Protein AF-X1URD9-F1 (afdb_monomer_lite)

Foldseek 3Di:
DDDDPPDPQPFDDDDDDDDPVRVVVVLVVVQCCLAPVADADPDVVVLVVQVVVPWDSVDVGGTRHHPVNVVVVVVPDDQWDFDADPVGHTQDIPNVRPDDAAAEEQADQWDQDPVPRDIDGDDLVSSLVVLVVLVPDPRHRDYDYPQDHPVDDSVCSVVSNVVSNVD

Secondary structure (DSSP, 8-state):
--PPTT-----PPP---S-HHHHHHHHHHHHHHHHHT-B----HHHHHHHHHTT-EEEETTEEE--HHHHHHHHHHS-S-EEEE-TTS-EEEEESSSS-PPPEE-S--SEEE-TTT--EEE--HHHHHHHHHHHHH-TT--EE---S--TTS-TTTHHHHHHHHHH-

Structure (mmCIF, N/CA/C/O backbone):
data_AF-X1URD9-F1
#
_entry.id   AF-X1URD9-F1
#
loop_
_atom_site.group_PDB
_atom_site.id
_atom_site.type_symbol
_atom_site.label_atom_id
_atom_site.label_alt_id
_atom_site.label_comp_id
_atom_site.label_asym_id
_atom_site.label_entity_id
_atom_site.label_seq_id
_atom_site.pdbx_PDB_ins_code
_atom_site.Cartn_x
_atom_site.Cartn_y
_atom_site.Cartn_z
_atom_site.occupancy
_atom_site.B_iso_or_equiv
_atom_site.auth_seq_id
_atom_site.auth_comp_id
_atom_site.auth_asym_id
_atom_site.auth_atom_id
_atom_site.pdbx_PDB_model_num
ATOM 1 N N . MET A 1 1 ? 10.658 -8.714 30.737 1.00 35.47 1 MET A N 1
ATOM 2 C CA . MET A 1 1 ? 11.528 -8.228 29.648 1.00 35.47 1 MET A CA 1
ATOM 3 C C . MET A 1 1 ? 12.762 -9.112 29.647 1.00 35.47 1 MET A C 1
ATOM 5 O O . MET A 1 1 ? 13.609 -8.950 30.511 1.00 35.47 1 MET A O 1
ATOM 9 N N . PHE A 1 2 ? 12.794 -10.133 28.793 1.00 35.00 2 PHE A N 1
ATOM 10 C CA . PHE A 1 2 ? 13.943 -11.033 28.697 1.00 35.00 2 PHE A CA 1
ATOM 11 C C . PHE A 1 2 ? 14.866 -10.481 27.607 1.00 35.00 2 PHE A C 1
ATOM 13 O O . PHE A 1 2 ? 14.545 -10.570 26.426 1.00 35.00 2 PHE A O 1
ATOM 20 N N . MET A 1 3 ? 15.959 -9.826 28.006 1.00 35.88 3 MET A N 1
ATOM 21 C CA . MET A 1 3 ? 17.069 -9.522 27.101 1.00 35.88 3 MET A CA 1
ATOM 22 C C . MET A 1 3 ? 17.868 -10.810 26.918 1.00 35.88 3 MET A C 1
ATOM 24 O O . MET A 1 3 ? 18.433 -11.326 27.880 1.00 35.88 3 MET A O 1
ATOM 28 N N . ASN A 1 4 ? 17.913 -11.329 25.694 1.00 46.78 4 ASN A N 1
ATOM 29 C CA . ASN A 1 4 ? 18.885 -12.354 25.343 1.00 46.78 4 ASN A CA 1
ATOM 30 C C . ASN A 1 4 ? 20.270 -11.698 25.312 1.00 46.78 4 ASN A C 1
ATOM 32 O O . ASN A 1 4 ? 20.479 -10.705 24.612 1.00 46.78 4 ASN A O 1
ATOM 36 N N . ALA A 1 5 ? 21.214 -12.233 26.084 1.00 42.59 5 ALA A N 1
ATOM 37 C CA . ALA A 1 5 ? 22.612 -11.838 25.981 1.00 42.59 5 ALA A CA 1
ATOM 38 C C . ALA A 1 5 ? 23.114 -12.160 24.559 1.00 42.59 5 ALA A C 1
ATOM 40 O O . ALA A 1 5 ? 22.897 -13.271 24.081 1.00 42.59 5 ALA A O 1
ATOM 41 N N . ASN A 1 6 ? 23.772 -11.189 23.910 1.00 45.53 6 ASN A N 1
ATOM 42 C CA . ASN A 1 6 ? 24.390 -11.234 22.567 1.00 45.53 6 ASN A CA 1
ATOM 43 C C . ASN A 1 6 ? 23.594 -10.708 21.354 1.00 45.53 6 ASN A C 1
ATOM 45 O O . ASN A 1 6 ? 24.015 -10.945 20.224 1.00 45.53 6 ASN A O 1
ATOM 49 N N . SER A 1 7 ? 22.527 -9.918 21.519 1.00 43.41 7 SER A N 1
ATOM 50 C CA . SER A 1 7 ? 21.993 -9.128 20.393 1.00 43.41 7 SER A CA 1
ATOM 51 C C . SER A 1 7 ? 22.588 -7.715 20.372 1.00 43.41 7 SER A C 1
ATOM 53 O O . SER A 1 7 ? 22.267 -6.898 21.236 1.00 43.41 7 SER A O 1
ATOM 55 N N . ILE A 1 8 ? 23.418 -7.399 19.376 1.00 44.22 8 ILE A N 1
ATOM 56 C CA . ILE A 1 8 ? 23.757 -6.006 19.052 1.00 44.22 8 ILE A CA 1
ATOM 57 C C . ILE A 1 8 ? 22.580 -5.442 18.253 1.00 44.22 8 ILE A C 1
ATOM 59 O O . ILE A 1 8 ? 22.383 -5.787 17.091 1.00 44.22 8 ILE A O 1
ATOM 63 N N . GLN A 1 9 ? 21.762 -4.608 18.892 1.00 54.25 9 GLN A N 1
ATOM 64 C CA . GLN A 1 9 ? 20.680 -3.889 18.224 1.00 54.25 9 GLN A CA 1
ATOM 65 C C . GLN A 1 9 ? 21.250 -2.592 17.641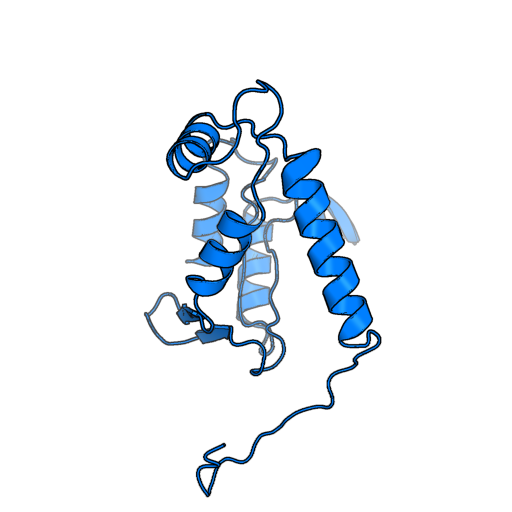 1.00 54.25 9 GLN A C 1
ATOM 67 O O . GLN A 1 9 ? 21.447 -1.610 18.358 1.00 54.25 9 GLN A O 1
ATOM 72 N N . TYR A 1 10 ? 21.516 -2.576 16.336 1.00 48.81 10 TYR A N 1
ATOM 73 C CA . TYR A 1 10 ? 21.756 -1.329 15.611 1.00 48.81 10 TYR A CA 1
ATOM 74 C C . TYR A 1 10 ? 20.423 -0.585 15.479 1.00 48.81 10 TYR A C 1
ATOM 76 O O . TYR A 1 10 ? 19.723 -0.705 14.480 1.00 48.81 10 TYR A O 1
ATOM 84 N N . SER A 1 11 ? 20.031 0.148 16.521 1.00 63.81 11 SER A N 1
ATOM 85 C CA . SER A 1 11 ? 18.909 1.082 16.439 1.00 63.81 11 SER A CA 1
ATOM 86 C C . SER A 1 11 ? 19.457 2.454 16.066 1.00 63.81 11 SER A C 1
ATOM 88 O O . SER A 1 11 ? 19.968 3.196 16.903 1.00 63.81 11 SER A O 1
ATOM 90 N N . SER A 1 12 ? 19.390 2.799 14.781 1.00 66.25 12 SER A N 1
ATOM 91 C CA . SER A 1 12 ? 19.494 4.205 14.394 1.00 66.25 12 SER A CA 1
ATOM 92 C C . SER A 1 12 ? 18.414 4.989 15.156 1.00 66.25 12 SER A C 1
ATOM 94 O O . SER A 1 12 ? 17.292 4.487 15.286 1.00 66.25 12 SER A O 1
ATOM 96 N N . PRO A 1 13 ? 18.719 6.185 15.690 1.00 74.00 13 PRO A N 1
ATOM 97 C CA . PRO A 1 13 ? 17.731 6.974 16.411 1.00 74.00 13 PRO A CA 1
ATOM 98 C C . PRO A 1 13 ? 16.519 7.224 15.510 1.00 74.00 13 PRO A C 1
ATOM 100 O O . PRO A 1 13 ? 16.642 7.755 14.408 1.00 74.00 13 PRO A O 1
ATOM 103 N N . GLN A 1 14 ? 15.346 6.810 15.980 1.00 72.69 14 GLN A N 1
ATOM 104 C CA . GLN A 1 14 ? 14.083 7.055 15.295 1.00 72.69 14 GLN A CA 1
ATOM 105 C C . GLN A 1 14 ? 13.705 8.521 15.497 1.00 72.69 14 GLN A C 1
ATOM 107 O O . GLN A 1 14 ? 13.577 8.990 16.632 1.00 72.69 14 GLN A O 1
ATOM 112 N N . PHE A 1 15 ? 13.529 9.257 14.401 1.00 82.94 15 PHE A N 1
ATOM 113 C CA . PHE A 1 15 ? 13.065 10.634 14.476 1.00 82.94 15 PHE A CA 1
ATOM 114 C C . PHE A 1 15 ? 11.577 10.649 14.830 1.00 82.94 15 PHE A C 1
ATOM 116 O O . PHE A 1 15 ? 10.719 10.348 14.002 1.00 82.94 15 PHE A O 1
ATOM 123 N N . ARG A 1 16 ? 11.276 10.973 16.089 1.00 85.50 16 ARG A N 1
ATOM 124 C CA . ARG A 1 16 ? 9.923 10.928 16.639 1.00 85.50 16 ARG A CA 1
ATOM 125 C C . ARG A 1 16 ? 9.483 12.313 17.101 1.00 85.50 16 ARG A C 1
ATOM 127 O O . ARG A 1 16 ? 10.043 12.860 18.043 1.00 85.50 16 ARG A O 1
ATOM 134 N N . ILE A 1 17 ? 8.453 12.850 16.447 1.00 94.12 17 ILE A N 1
ATOM 135 C CA . ILE A 1 17 ? 7.884 14.171 16.765 1.00 94.12 17 ILE A CA 1
ATOM 136 C C . ILE A 1 17 ? 6.700 14.052 17.737 1.00 94.12 17 ILE A C 1
ATOM 138 O O . ILE A 1 17 ? 6.533 14.891 18.617 1.00 94.12 17 ILE A O 1
ATOM 142 N N . LEU A 1 18 ? 5.870 13.016 17.580 1.00 94.88 18 LEU A N 1
ATOM 143 C CA . LEU A 1 18 ? 4.625 12.860 18.335 1.00 94.88 18 LEU A CA 1
ATOM 144 C C . LEU A 1 18 ? 4.831 12.047 19.617 1.00 94.88 18 LEU A C 1
ATOM 146 O O . LEU A 1 18 ? 5.422 10.961 19.600 1.00 94.88 18 LEU A O 1
ATOM 150 N N . SER A 1 19 ? 4.280 12.549 20.720 1.00 95.12 19 SER A N 1
ATOM 151 C CA . SER A 1 19 ? 4.169 11.814 21.986 1.00 95.12 19 SER A CA 1
ATOM 152 C C . SER A 1 19 ? 3.193 10.636 21.881 1.00 95.12 19 SER A C 1
ATOM 154 O O . SER A 1 19 ? 2.361 10.594 20.976 1.00 95.12 19 SER A O 1
ATOM 156 N N . ASP A 1 20 ? 3.262 9.683 22.816 1.00 94.44 20 ASP A N 1
ATOM 157 C CA . ASP A 1 20 ? 2.327 8.544 22.848 1.00 94.44 20 ASP A CA 1
ATOM 158 C C . ASP A 1 20 ? 0.868 9.002 22.936 1.00 94.44 20 ASP A C 1
ATOM 160 O O . ASP A 1 20 ? 0.025 8.512 22.190 1.00 94.44 20 ASP A O 1
ATOM 164 N N . LYS A 1 21 ? 0.595 10.029 23.751 1.00 97.00 21 LYS A N 1
ATOM 165 C CA . 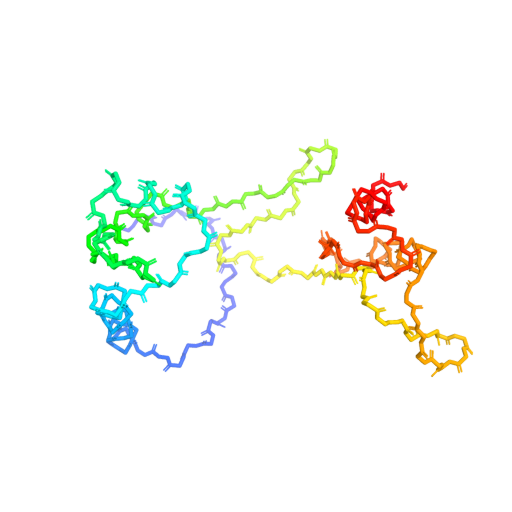LYS A 1 21 ? -0.740 10.619 23.886 1.00 97.00 21 LYS A CA 1
ATOM 166 C C . LYS A 1 21 ? -1.261 11.200 22.567 1.00 97.00 21 LYS A C 1
ATOM 168 O O . LYS A 1 21 ? -2.413 10.986 22.220 1.00 97.00 21 LYS A O 1
ATOM 173 N N . GLN A 1 22 ? -0.419 11.906 21.810 1.00 97.94 22 GLN A N 1
ATOM 174 C CA . GLN A 1 22 ? -0.822 12.459 20.509 1.00 97.94 22 GLN A CA 1
ATOM 175 C C . GLN A 1 22 ? -1.093 11.359 19.475 1.00 97.94 22 GLN A C 1
ATOM 177 O O . GLN A 1 22 ? -1.998 11.496 18.657 1.00 97.94 22 GLN A O 1
ATOM 182 N N . MET A 1 23 ? -0.328 10.262 19.502 1.00 96.81 23 MET A N 1
ATOM 183 C CA . MET A 1 23 ? -0.600 9.113 18.632 1.00 96.81 23 MET A CA 1
ATOM 184 C C . MET A 1 23 ? -1.910 8.416 19.016 1.00 96.81 23 MET A C 1
ATOM 186 O O . MET A 1 23 ? -2.673 8.039 18.132 1.00 96.81 23 MET A O 1
ATOM 190 N N . GLU A 1 24 ? -2.197 8.286 20.312 1.00 97.69 24 GLU A N 1
ATOM 191 C CA . GLU A 1 24 ? -3.459 7.737 20.817 1.00 97.69 24 GLU A CA 1
ATOM 192 C C . GLU A 1 24 ? -4.661 8.613 20.421 1.00 97.69 24 GLU A C 1
ATOM 194 O O . GLU A 1 24 ? -5.667 8.102 19.929 1.00 97.69 24 GLU A O 1
ATOM 199 N N . GLU A 1 25 ? -4.537 9.939 20.530 1.00 98.38 25 GLU A N 1
ATOM 200 C CA . GLU A 1 25 ? -5.555 10.888 20.060 1.00 98.38 25 GLU A CA 1
ATOM 201 C C . GLU A 1 25 ? -5.824 10.745 18.550 1.00 98.38 25 GLU A C 1
ATOM 203 O O . GLU A 1 25 ? -6.984 10.703 18.132 1.00 98.38 25 GLU A O 1
ATOM 208 N N . LEU A 1 26 ? -4.776 10.606 17.725 1.00 98.19 26 LEU A N 1
ATOM 209 C CA . LEU A 1 26 ? -4.909 10.366 16.280 1.00 98.19 26 LEU A CA 1
ATOM 210 C C . LEU A 1 26 ? -5.560 9.014 15.967 1.00 98.19 26 LEU A C 1
ATOM 212 O O . LEU A 1 26 ? -6.386 8.920 15.054 1.00 98.19 26 LEU A O 1
ATOM 216 N N . HIS A 1 27 ? -5.209 7.973 16.720 1.00 98.19 27 HIS A N 1
ATOM 217 C CA . HIS A 1 27 ? -5.809 6.650 16.579 1.00 98.19 27 HIS A CA 1
ATOM 218 C C . HIS A 1 27 ? -7.307 6.693 16.890 1.00 98.19 27 HIS A C 1
ATOM 220 O O . HIS A 1 27 ? -8.118 6.303 16.051 1.00 98.19 27 HIS A O 1
ATOM 226 N N . PHE A 1 28 ? -7.707 7.275 18.024 1.00 98.25 28 PHE A N 1
ATOM 227 C CA . PHE A 1 28 ? -9.124 7.420 18.371 1.00 98.25 28 PHE A CA 1
ATOM 228 C C . PHE A 1 28 ? -9.895 8.296 17.383 1.00 98.25 28 PHE A C 1
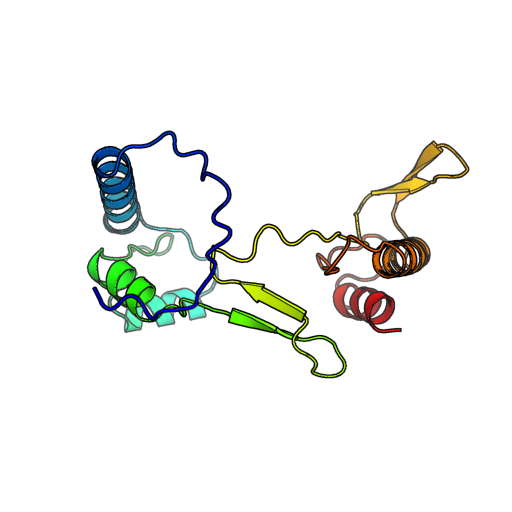ATOM 230 O O . PHE A 1 28 ? -11.032 7.965 17.043 1.00 98.25 28 PHE A O 1
ATOM 237 N N . ALA A 1 29 ? -9.293 9.372 16.871 1.00 98.50 29 ALA A N 1
ATOM 238 C CA . ALA A 1 29 ? -9.905 10.172 15.813 1.00 98.50 29 ALA A CA 1
ATOM 239 C C . ALA A 1 29 ? -10.121 9.345 14.531 1.00 98.50 29 ALA A C 1
ATOM 241 O O . ALA A 1 29 ? -11.187 9.421 13.919 1.00 98.50 29 ALA A O 1
ATOM 242 N N . THR A 1 30 ? -9.150 8.505 14.157 1.00 98.44 30 THR A N 1
ATOM 243 C CA . THR A 1 30 ? -9.258 7.593 13.005 1.00 98.44 30 THR A CA 1
ATOM 244 C C . THR A 1 30 ? -10.392 6.588 13.200 1.00 98.44 30 THR A C 1
ATOM 246 O O . THR A 1 30 ? -11.233 6.435 12.313 1.00 98.44 30 THR A O 1
ATOM 249 N N . LEU A 1 31 ? -10.475 5.960 14.376 1.00 98.50 31 LEU A N 1
ATOM 250 C CA . LEU A 1 31 ? -11.560 5.038 14.718 1.00 98.50 31 LEU A CA 1
ATOM 251 C C . LEU A 1 31 ? -12.933 5.723 14.655 1.00 98.50 31 LEU A C 1
ATOM 253 O O . LEU A 1 31 ? -13.864 5.187 14.057 1.00 98.50 31 LEU A O 1
ATOM 257 N N . GLN A 1 32 ? -13.054 6.947 15.177 1.00 98.38 32 GLN A N 1
ATOM 258 C CA . GLN A 1 32 ? -14.297 7.719 15.088 1.00 98.38 32 GLN A CA 1
ATOM 259 C C . GLN A 1 32 ? -14.702 8.028 13.642 1.00 98.38 32 GLN A C 1
ATOM 261 O O . GLN A 1 32 ? -15.890 7.958 13.325 1.00 98.38 32 GLN A O 1
ATOM 266 N N . ILE A 1 33 ? -13.750 8.359 12.762 1.00 98.44 33 ILE A N 1
ATOM 267 C CA . ILE A 1 33 ? -14.026 8.594 11.336 1.00 98.44 33 ILE A CA 1
ATOM 268 C C . ILE A 1 33 ? -14.539 7.310 10.680 1.00 98.44 33 ILE A C 1
ATOM 270 O O . ILE A 1 33 ? -15.572 7.342 10.010 1.00 98.44 33 ILE A O 1
ATOM 274 N N . LEU A 1 34 ? -13.855 6.183 10.889 1.00 98.38 34 LEU A N 1
ATOM 275 C CA . LEU A 1 34 ? -14.250 4.898 10.311 1.00 98.38 34 LEU A CA 1
ATOM 276 C C . LEU A 1 34 ? -15.636 4.451 10.795 1.00 98.38 34 LEU A C 1
ATOM 278 O O . LEU A 1 34 ? -16.442 3.983 9.991 1.00 98.38 34 LEU A O 1
ATOM 282 N N . GLU A 1 35 ? -15.941 4.658 12.074 1.00 98.00 35 GLU A N 1
ATOM 283 C CA . GLU A 1 35 ? -17.193 4.218 12.688 1.00 98.00 35 GLU A CA 1
ATOM 284 C C . GLU A 1 35 ? -18.377 5.149 12.381 1.00 98.00 35 GLU A C 1
ATOM 286 O O . GLU A 1 35 ? -19.494 4.681 12.171 1.00 98.00 35 GLU A O 1
ATOM 291 N N . ARG A 1 36 ? -18.171 6.472 12.333 1.00 97.12 36 ARG A N 1
ATOM 292 C CA . ARG A 1 36 ? -19.272 7.442 12.158 1.00 97.12 36 ARG A CA 1
ATOM 293 C C . ARG A 1 36 ? -19.455 7.903 10.720 1.00 97.12 36 ARG A C 1
ATOM 295 O O . ARG A 1 36 ? -20.594 8.053 10.277 1.00 97.12 36 ARG A O 1
ATOM 302 N N . THR A 1 37 ? -18.355 8.133 10.008 1.00 97.25 37 THR A N 1
ATOM 303 C CA . THR A 1 37 ? -18.359 8.647 8.631 1.00 97.25 37 THR A CA 1
ATOM 304 C C . THR A 1 37 ? -18.280 7.509 7.615 1.00 97.25 37 THR A C 1
ATOM 306 O O . THR A 1 37 ? -19.023 7.514 6.633 1.00 97.25 37 THR A O 1
ATOM 309 N N . GLY A 1 38 ? -17.423 6.516 7.869 1.00 97.38 38 GLY A N 1
ATOM 310 C CA . GLY A 1 38 ? -17.218 5.364 6.995 1.00 97.38 38 GLY A CA 1
ATOM 311 C C . GLY A 1 38 ? -16.417 5.666 5.724 1.00 97.38 38 GLY A C 1
ATOM 312 O O . GLY A 1 38 ? -15.986 6.793 5.471 1.00 97.38 38 GLY A O 1
ATOM 313 N N . VAL A 1 39 ? -16.224 4.632 4.904 1.00 97.62 39 VAL A N 1
ATOM 314 C CA . VAL A 1 39 ? -15.408 4.656 3.678 1.00 97.62 39 VAL A CA 1
ATOM 315 C C . VAL A 1 39 ? -16.248 4.216 2.481 1.00 97.62 39 VAL A C 1
ATOM 317 O O . VAL A 1 39 ? -17.129 3.370 2.606 1.00 97.62 39 VAL A O 1
ATOM 320 N N . ALA A 1 40 ? -16.014 4.822 1.316 1.00 97.00 40 ALA A N 1
ATOM 321 C CA . ALA A 1 40 ? -16.689 4.442 0.079 1.00 97.00 40 ALA A CA 1
ATOM 322 C C . ALA A 1 40 ? -16.046 3.187 -0.517 1.00 97.00 40 ALA A C 1
ATOM 324 O O . ALA A 1 40 ? -14.835 3.168 -0.726 1.00 97.00 40 ALA A O 1
ATOM 325 N N . PHE A 1 41 ? -16.856 2.188 -0.854 1.00 95.06 41 PHE A N 1
ATOM 326 C CA . PHE A 1 41 ? -16.406 0.989 -1.556 1.00 95.06 41 PHE A CA 1
ATOM 327 C C . PHE A 1 41 ? -17.154 0.872 -2.882 1.00 95.06 41 PHE A C 1
ATOM 329 O O . PHE A 1 41 ? -18.373 0.995 -2.922 1.00 95.06 41 PHE A O 1
ATOM 336 N N . GLN A 1 42 ? -16.417 0.642 -3.970 1.00 93.62 42 GLN A N 1
ATOM 337 C CA . GLN A 1 42 ? -16.969 0.407 -5.313 1.00 93.62 42 GLN A CA 1
ATOM 338 C C . GLN A 1 42 ? -16.907 -1.080 -5.706 1.00 93.62 42 GLN A C 1
ATOM 340 O O . GLN A 1 42 ? -16.929 -1.423 -6.883 1.00 93.62 42 GLN A O 1
ATOM 345 N N . CYS A 1 43 ? -16.796 -1.968 -4.717 1.00 94.81 43 CYS A N 1
ATOM 346 C CA . CYS A 1 43 ? -16.689 -3.410 -4.904 1.00 94.81 43 CYS A CA 1
ATOM 347 C C . CYS A 1 43 ? -17.669 -4.110 -3.960 1.00 94.81 43 CYS A C 1
ATOM 349 O O . CYS A 1 43 ? -17.510 -4.018 -2.742 1.00 94.81 43 CYS A O 1
ATOM 351 N N . GLN A 1 44 ? -18.669 -4.798 -4.521 1.00 95.38 44 GLN A N 1
ATOM 352 C CA . GLN A 1 44 ? -19.704 -5.475 -3.732 1.00 95.38 44 GLN A CA 1
ATOM 353 C C . GLN A 1 44 ? -19.115 -6.587 -2.859 1.00 95.38 44 GLN A C 1
ATOM 355 O O . GLN A 1 44 ? -19.473 -6.690 -1.695 1.00 95.38 44 GLN A O 1
ATOM 360 N N . GLU A 1 45 ? -18.141 -7.341 -3.374 1.00 96.88 45 GLU A N 1
ATOM 361 C CA . GLU A 1 45 ? -17.456 -8.390 -2.612 1.00 96.88 45 GLU A CA 1
ATOM 362 C C . GLU A 1 45 ? -16.807 -7.833 -1.333 1.00 96.88 45 GLU A C 1
ATOM 364 O O . GLU A 1 45 ? -16.946 -8.410 -0.257 1.00 96.88 45 GLU A O 1
ATOM 369 N N . ALA A 1 46 ? -16.161 -6.664 -1.414 1.00 95.94 46 ALA A N 1
ATOM 370 C CA . ALA A 1 46 ? -15.578 -6.014 -0.241 1.00 95.94 46 ALA A CA 1
ATOM 371 C C . ALA A 1 46 ? -16.650 -5.558 0.765 1.00 95.94 46 ALA A C 1
ATOM 373 O O . ALA A 1 46 ? -16.447 -5.682 1.974 1.00 95.94 46 ALA A O 1
ATOM 374 N N . ILE A 1 47 ? -17.790 -5.052 0.279 1.00 97.12 47 ILE A N 1
ATOM 375 C CA . ILE A 1 47 ? -18.929 -4.663 1.124 1.00 97.12 47 ILE A CA 1
ATOM 376 C C . ILE A 1 47 ? -19.484 -5.891 1.851 1.00 97.12 47 ILE A C 1
ATOM 378 O O . ILE A 1 47 ? -19.692 -5.830 3.060 1.00 97.12 47 ILE A O 1
ATOM 382 N N . ASP A 1 48 ? -19.659 -7.009 1.148 1.00 96.94 48 ASP A N 1
ATOM 383 C CA . ASP A 1 48 ? -20.191 -8.250 1.714 1.00 96.94 48 ASP A CA 1
ATOM 384 C C . ASP A 1 48 ? -19.241 -8.837 2.767 1.00 96.94 48 ASP A C 1
ATOM 386 O O . ASP A 1 48 ? -19.684 -9.229 3.845 1.00 96.94 48 ASP A O 1
ATOM 390 N N . ILE A 1 49 ? -17.927 -8.845 2.508 1.00 97.00 49 ILE A N 1
ATOM 391 C CA . ILE A 1 49 ? -16.911 -9.283 3.482 1.00 97.00 49 ILE A CA 1
ATOM 392 C C . ILE A 1 49 ? -16.989 -8.442 4.762 1.00 97.00 49 ILE A C 1
ATOM 394 O O . ILE A 1 49 ? -17.021 -8.992 5.864 1.00 97.00 49 ILE A O 1
ATOM 398 N N . LEU A 1 50 ? -17.042 -7.114 4.629 1.00 97.06 50 LEU A N 1
ATOM 399 C CA . LEU A 1 50 ? -17.113 -6.205 5.774 1.00 97.06 50 LEU A CA 1
ATOM 400 C C . LEU A 1 50 ? -18.445 -6.340 6.524 1.00 97.06 50 LEU A C 1
ATOM 402 O O . LEU A 1 50 ? -18.450 -6.386 7.753 1.00 97.06 50 LEU A O 1
ATOM 406 N N . GLY A 1 51 ? -19.564 -6.447 5.804 1.00 97.44 51 GLY A N 1
ATOM 407 C CA . GLY A 1 51 ? -20.893 -6.643 6.383 1.00 97.44 51 GLY A CA 1
ATOM 408 C C . GLY A 1 51 ? -21.004 -7.960 7.151 1.00 97.44 51 GLY A C 1
ATOM 409 O O . GLY A 1 51 ? -21.455 -7.967 8.294 1.00 97.44 51 GLY A O 1
ATOM 410 N N . ASN A 1 52 ? -20.495 -9.057 6.583 1.00 97.81 52 ASN A N 1
ATOM 411 C CA . ASN A 1 52 ? -20.434 -10.363 7.249 1.00 97.81 52 ASN A CA 1
ATOM 412 C C . ASN A 1 52 ? -19.540 -10.347 8.496 1.00 97.81 52 ASN A C 1
ATOM 414 O O . ASN A 1 52 ? -19.796 -11.084 9.447 1.00 97.81 52 ASN A O 1
ATOM 418 N N . ALA A 1 53 ? -18.511 -9.497 8.514 1.00 97.44 53 ALA A N 1
ATOM 419 C CA . ALA A 1 53 ? -17.682 -9.269 9.692 1.00 97.44 53 ALA A CA 1
ATOM 420 C C . ALA A 1 53 ? -18.365 -8.384 10.755 1.00 97.44 53 ALA A C 1
ATOM 422 O O . ALA A 1 53 ? -17.860 -8.301 11.868 1.00 97.44 53 ALA A O 1
ATOM 423 N N . GLY A 1 54 ? -19.506 -7.752 10.455 1.00 97.25 54 GLY A N 1
ATOM 424 C CA . GLY A 1 54 ? -20.261 -6.914 11.393 1.00 97.25 54 GLY A CA 1
ATOM 425 C C . GLY A 1 54 ? -20.085 -5.405 11.202 1.00 97.25 54 GLY A C 1
ATOM 426 O O . GLY A 1 54 ? -20.391 -4.637 12.118 1.00 97.25 54 GLY A O 1
ATOM 427 N N . ALA A 1 55 ? -19.579 -4.962 10.046 1.00 98.19 55 ALA A N 1
ATOM 428 C CA . ALA A 1 55 ? -19.594 -3.553 9.660 1.00 98.19 55 ALA A CA 1
ATOM 429 C C . ALA A 1 55 ? -21.016 -3.096 9.282 1.00 98.19 55 ALA A C 1
ATOM 431 O O . ALA A 1 55 ? -21.828 -3.881 8.792 1.00 98.19 55 ALA A O 1
ATOM 432 N N . ASP A 1 56 ? -21.316 -1.809 9.468 1.00 98.12 56 ASP A N 1
ATOM 433 C CA . ASP A 1 56 ? -22.596 -1.234 9.044 1.00 98.12 56 ASP A CA 1
ATOM 434 C C . ASP A 1 56 ? -22.533 -0.865 7.555 1.00 98.12 56 ASP A C 1
ATOM 436 O O . ASP A 1 56 ? -21.860 0.085 7.141 1.00 98.12 56 ASP A O 1
ATOM 440 N N . VAL A 1 57 ? -23.256 -1.654 6.762 1.00 97.62 57 VAL A N 1
ATOM 441 C CA . VAL A 1 57 ? -23.395 -1.537 5.303 1.00 97.62 57 VAL A CA 1
ATOM 442 C C . VAL A 1 57 ? -24.782 -1.026 4.890 1.00 97.62 57 VAL A C 1
ATOM 444 O O . VAL A 1 57 ? -25.171 -1.141 3.732 1.00 97.62 57 VAL A O 1
ATOM 447 N N . SER A 1 58 ? -25.556 -0.460 5.825 1.00 95.75 58 SER A N 1
ATOM 448 C CA . SER A 1 58 ? -26.911 0.049 5.547 1.00 95.75 58 SER A CA 1
ATOM 449 C C . SER A 1 58 ? -26.927 1.238 4.581 1.00 95.75 58 SER A C 1
ATOM 451 O O . SER A 1 58 ? -27.943 1.508 3.937 1.00 95.75 58 SER A O 1
ATOM 453 N N . ASN A 1 59 ? -25.807 1.956 4.463 1.00 91.12 59 ASN A N 1
ATOM 454 C CA . ASN A 1 59 ? -25.647 3.050 3.519 1.00 91.12 59 ASN A CA 1
ATOM 455 C C . ASN A 1 59 ? -25.055 2.534 2.190 1.00 91.12 59 ASN A C 1
ATOM 457 O O . ASN A 1 59 ? -23.941 2.014 2.186 1.00 91.12 59 ASN A O 1
ATOM 461 N N . PRO A 1 60 ? -25.716 2.765 1.040 1.00 84.94 60 PRO A N 1
ATOM 462 C CA . PRO A 1 60 ? -25.251 2.267 -0.259 1.00 84.94 60 PRO A CA 1
ATOM 463 C C . PRO A 1 60 ? -23.934 2.895 -0.744 1.00 84.94 60 PRO A C 1
ATOM 465 O O . PRO A 1 60 ? -23.292 2.363 -1.641 1.00 84.94 60 PRO A O 1
ATOM 468 N N . ASN A 1 61 ? -23.523 4.037 -0.184 1.00 88.88 61 ASN A N 1
ATOM 469 C CA . ASN A 1 61 ? -22.339 4.779 -0.623 1.00 88.88 61 ASN A CA 1
ATOM 470 C C . ASN A 1 61 ? -21.151 4.664 0.338 1.00 88.88 61 ASN A C 1
ATOM 472 O O . ASN A 1 61 ? -20.068 5.180 0.030 1.00 88.88 61 ASN A O 1
ATOM 476 N N . ARG A 1 62 ? -21.355 4.111 1.538 1.00 95.88 62 ARG A N 1
ATOM 477 C CA . ARG A 1 62 ? -20.365 4.113 2.621 1.00 95.88 62 ARG A CA 1
ATOM 478 C C . ARG A 1 62 ? -20.535 2.891 3.513 1.00 95.88 62 ARG A C 1
ATOM 480 O O . ARG A 1 62 ? -21.626 2.648 4.008 1.00 95.88 62 ARG A O 1
ATOM 487 N N . VAL A 1 63 ? -19.430 2.222 3.812 1.00 98.19 63 VAL A N 1
ATOM 488 C CA . VAL A 1 63 ? -19.355 1.206 4.863 1.00 98.19 63 VAL A CA 1
ATOM 489 C C . VAL A 1 63 ? -18.764 1.848 6.110 1.00 98.19 63 VAL A C 1
ATOM 491 O O . VAL A 1 63 ? -17.678 2.431 6.053 1.00 98.19 63 VAL A O 1
ATOM 494 N N . LYS A 1 64 ? -19.475 1.759 7.233 1.00 98.56 64 LYS A N 1
ATOM 495 C CA . LYS A 1 64 ? -18.981 2.197 8.541 1.00 98.56 64 LYS A CA 1
ATOM 496 C C . LYS A 1 64 ? -18.354 1.015 9.260 1.00 98.56 64 LYS A C 1
ATOM 498 O O . LYS A 1 64 ? -18.989 -0.026 9.415 1.00 98.56 64 LYS A O 1
ATOM 503 N N . ILE A 1 65 ? -17.112 1.180 9.696 1.00 98.56 65 ILE A N 1
ATOM 504 C CA . ILE A 1 65 ? -16.303 0.112 10.282 1.00 98.56 65 ILE A CA 1
ATOM 505 C C . ILE A 1 65 ? -16.171 0.393 11.784 1.00 98.56 65 ILE A C 1
ATOM 507 O O . ILE A 1 65 ? -15.484 1.347 12.153 1.00 98.56 65 ILE A O 1
ATOM 511 N N . PRO A 1 66 ? -16.827 -0.395 12.655 1.00 98.31 66 PRO A N 1
ATOM 512 C CA . PRO A 1 66 ? -16.715 -0.238 14.098 1.00 98.31 66 PRO A CA 1
ATOM 513 C C . PRO A 1 66 ? -15.283 -0.391 14.602 1.00 98.31 66 PRO A C 1
ATOM 515 O O . PRO A 1 66 ? -14.517 -1.222 14.105 1.00 98.31 66 PRO A O 1
ATOM 518 N N . SER A 1 67 ? -14.962 0.337 15.671 1.00 98.00 67 SER A N 1
ATOM 519 C CA . SER A 1 67 ? -13.632 0.335 16.288 1.00 98.00 67 SER A CA 1
ATOM 520 C C . SER A 1 67 ? -13.099 -1.073 16.603 1.00 98.00 67 SER A C 1
ATOM 522 O O . SER A 1 67 ? -11.927 -1.365 16.370 1.00 98.00 67 SER A O 1
ATOM 524 N N . TYR A 1 68 ? -13.963 -1.980 17.074 1.00 97.44 68 TYR A N 1
ATOM 525 C CA . TYR A 1 68 ? -13.556 -3.342 17.438 1.00 97.44 68 TYR A CA 1
ATOM 526 C C . TYR A 1 68 ? -13.074 -4.174 16.236 1.00 97.44 68 TYR A C 1
ATOM 528 O O . TYR A 1 68 ? -12.175 -4.996 16.407 1.00 97.44 68 TYR A O 1
ATOM 536 N N . LEU A 1 69 ? -13.614 -3.946 15.029 1.00 98.06 69 LEU A N 1
ATOM 537 C CA . LEU A 1 69 ? -13.163 -4.644 13.818 1.00 98.06 69 LEU A CA 1
ATOM 538 C C . LEU A 1 69 ? -11.778 -4.181 13.388 1.00 98.06 69 LEU A C 1
ATOM 540 O O . LEU A 1 69 ? -10.950 -5.002 12.997 1.00 98.06 69 LEU A O 1
ATOM 544 N N . VAL A 1 70 ? -11.503 -2.881 13.512 1.00 97.94 70 VAL A N 1
ATOM 545 C CA . VAL A 1 70 ? -10.175 -2.322 13.231 1.00 97.94 70 VAL A CA 1
ATOM 546 C C . VAL A 1 70 ? -9.143 -2.921 14.189 1.00 97.94 70 VAL A C 1
ATOM 548 O O . VAL A 1 70 ? -8.115 -3.437 13.753 1.00 97.94 70 VAL A O 1
ATOM 551 N N . GLU A 1 71 ? -9.442 -2.932 15.489 1.00 97.25 71 GLU A N 1
ATOM 552 C CA . GLU A 1 71 ? -8.569 -3.516 16.514 1.00 97.25 71 GLU A CA 1
ATOM 553 C C . GLU A 1 71 ? -8.337 -5.017 16.310 1.00 97.25 71 GLU A C 1
ATOM 555 O O . GLU A 1 71 ? -7.216 -5.511 16.462 1.00 97.25 71 GLU A O 1
ATOM 560 N N . GLN A 1 72 ? -9.382 -5.762 15.941 1.00 96.88 72 GLN A N 1
ATOM 561 C CA . GLN A 1 72 ? -9.266 -7.185 15.636 1.00 96.88 72 GLN A CA 1
ATOM 562 C C . GLN A 1 72 ? -8.360 -7.420 14.421 1.00 96.88 72 GLN A C 1
ATOM 564 O O . GLN A 1 72 ? -7.455 -8.254 14.497 1.00 96.88 72 GLN A O 1
ATOM 569 N N . ALA A 1 73 ? -8.537 -6.648 13.344 1.00 96.56 73 ALA A N 1
ATOM 570 C CA . ALA A 1 73 ? -7.705 -6.743 12.147 1.00 96.56 73 ALA A CA 1
ATOM 571 C C . ALA A 1 73 ? -6.223 -6.440 12.446 1.00 96.56 73 ALA A C 1
ATOM 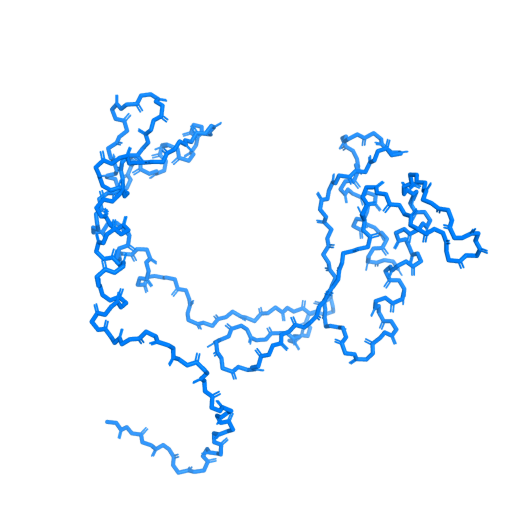573 O O . ALA A 1 73 ? -5.335 -7.188 12.026 1.00 96.56 73 ALA A O 1
ATOM 574 N N . LEU A 1 74 ? -5.941 -5.399 13.240 1.00 96.19 74 LEU A N 1
ATOM 575 C CA . LEU A 1 74 ? -4.578 -5.023 13.643 1.00 96.19 74 LEU A CA 1
ATOM 576 C C . LEU A 1 74 ? -3.883 -6.086 14.510 1.00 96.19 74 LEU A C 1
ATOM 578 O O . LEU A 1 74 ? -2.653 -6.222 14.458 1.00 96.19 74 LEU A O 1
ATOM 582 N N . ARG A 1 75 ? -4.647 -6.846 15.306 1.00 96.44 75 ARG A N 1
ATOM 583 C CA . ARG A 1 75 ? -4.123 -7.972 16.100 1.00 96.44 75 ARG A CA 1
ATOM 584 C C . ARG A 1 75 ? -3.735 -9.160 15.231 1.00 96.44 75 ARG A C 1
ATOM 586 O O . ARG A 1 75 ? -2.743 -9.814 15.537 1.00 96.44 75 ARG A O 1
ATOM 593 N N . THR A 1 76 ? -4.495 -9.430 14.171 1.00 96.00 76 THR A N 1
ATOM 594 C CA . THR A 1 76 ? -4.220 -10.540 13.246 1.00 96.00 76 THR A CA 1
ATOM 595 C C . THR A 1 76 ? -3.173 -10.204 12.187 1.00 96.00 76 THR A C 1
ATOM 597 O O . THR A 1 76 ? -2.604 -11.114 11.589 1.00 96.00 76 THR A O 1
ATOM 600 N N . ALA A 1 77 ? -2.901 -8.918 11.950 1.00 96.31 77 ALA A N 1
ATOM 601 C CA . ALA A 1 77 ? -1.903 -8.489 10.981 1.00 96.31 77 ALA A CA 1
ATOM 602 C C . ALA A 1 77 ? -0.490 -8.975 11.377 1.00 96.31 77 ALA A C 1
ATOM 604 O O . ALA A 1 77 ? -0.067 -8.766 12.525 1.00 96.31 77 ALA A O 1
ATOM 605 N N . PRO A 1 78 ? 0.267 -9.593 10.448 1.00 95.00 78 PRO A N 1
ATOM 606 C CA . PRO A 1 78 ? 1.612 -10.081 10.729 1.00 95.00 78 PRO A CA 1
ATOM 607 C C . PRO A 1 78 ? 2.543 -8.921 11.100 1.00 95.00 78 PRO A C 1
ATOM 609 O O . PRO A 1 78 ? 2.507 -7.853 10.493 1.00 95.00 78 PRO A O 1
ATOM 612 N N . LYS A 1 79 ? 3.402 -9.130 12.104 1.00 92.75 79 LYS A N 1
ATOM 613 C CA . LYS A 1 79 ? 4.405 -8.131 12.528 1.00 92.75 79 LYS A CA 1
ATOM 614 C C . LYS A 1 79 ? 5.675 -8.150 11.675 1.00 92.75 79 LYS A C 1
ATOM 616 O O . LYS A 1 79 ? 6.494 -7.244 11.785 1.00 92.75 79 LYS A O 1
ATOM 621 N N . MET A 1 80 ? 5.841 -9.188 10.860 1.00 94.25 80 MET A N 1
ATOM 622 C CA . MET A 1 80 ? 6.969 -9.372 9.961 1.00 94.25 80 MET A CA 1
ATOM 623 C C . MET A 1 80 ? 6.491 -10.066 8.689 1.00 94.25 80 MET A C 1
ATOM 625 O O . MET A 1 80 ? 5.748 -11.044 8.768 1.00 94.25 80 MET A O 1
ATOM 629 N N . ILE A 1 81 ? 6.935 -9.569 7.539 1.00 95.19 81 ILE A N 1
ATOM 630 C CA . ILE A 1 81 ? 6.725 -10.195 6.231 1.00 95.19 81 ILE A CA 1
ATOM 631 C C . ILE A 1 81 ? 8.084 -10.276 5.536 1.00 95.19 81 ILE A C 1
ATOM 633 O O . ILE A 1 81 ? 8.799 -9.278 5.476 1.00 95.19 81 ILE A O 1
ATOM 637 N N . THR A 1 82 ? 8.428 -11.446 5.002 1.00 95.06 82 THR A N 1
ATOM 638 C CA . THR A 1 82 ? 9.613 -11.622 4.156 1.00 95.06 82 THR A CA 1
ATOM 639 C C . THR A 1 82 ? 9.175 -11.696 2.700 1.00 95.06 82 THR A C 1
ATOM 641 O O . THR A 1 82 ? 8.328 -12.517 2.352 1.00 95.06 82 THR A O 1
ATOM 644 N N . LEU A 1 83 ? 9.734 -10.829 1.859 1.00 94.62 83 LEU A N 1
ATOM 645 C CA . LEU A 1 83 ? 9.612 -10.905 0.407 1.00 94.62 83 LEU A CA 1
ATOM 646 C C . LEU A 1 83 ? 10.794 -11.700 -0.144 1.00 94.62 83 LEU A C 1
ATOM 648 O O . LEU A 1 83 ? 11.912 -11.594 0.365 1.00 94.62 83 LEU A O 1
ATOM 652 N N . TYR A 1 84 ? 10.535 -12.482 -1.184 1.00 95.06 84 TYR A N 1
ATOM 653 C CA . TYR A 1 84 ? 11.489 -13.420 -1.763 1.00 95.06 84 TYR A CA 1
ATOM 654 C C . TYR A 1 84 ? 11.831 -13.021 -3.197 1.00 95.06 84 TYR A C 1
ATOM 656 O O . TYR A 1 84 ? 11.008 -12.421 -3.892 1.00 95.06 84 TYR A O 1
ATOM 664 N N . THR A 1 85 ? 13.038 -13.370 -3.638 1.00 92.69 85 THR A N 1
ATOM 665 C CA . THR A 1 85 ? 13.431 -13.282 -5.045 1.00 92.69 85 THR A CA 1
ATOM 666 C C . THR A 1 85 ? 12.614 -14.258 -5.891 1.00 92.69 85 THR A C 1
ATOM 668 O O . THR A 1 85 ? 11.929 -15.150 -5.380 1.00 92.69 85 THR A O 1
ATOM 671 N N . ARG A 1 86 ? 12.718 -14.132 -7.217 1.00 89.56 86 ARG A N 1
ATOM 672 C CA . ARG A 1 86 ? 12.105 -15.074 -8.163 1.00 89.56 86 ARG A CA 1
ATOM 673 C C . ARG A 1 86 ? 12.619 -16.504 -7.966 1.00 89.56 86 ARG A C 1
ATOM 675 O O . ARG A 1 86 ? 11.877 -17.457 -8.179 1.00 89.56 86 ARG A O 1
ATOM 682 N N . GLU A 1 87 ? 13.871 -16.647 -7.548 1.00 92.69 87 GLU A N 1
ATOM 683 C CA . GLU A 1 87 ? 14.537 -17.922 -7.287 1.00 92.69 87 GLU A CA 1
ATOM 684 C C . GLU A 1 87 ? 14.149 -18.520 -5.921 1.00 92.69 87 GLU A C 1
ATOM 686 O O . GLU A 1 87 ? 14.525 -19.649 -5.622 1.00 92.69 87 GLU A O 1
ATOM 691 N N . GLY A 1 88 ? 13.350 -17.802 -5.121 1.00 94.38 88 GLY A N 1
ATOM 692 C CA . GLY A 1 88 ? 12.845 -18.267 -3.829 1.00 94.38 88 GLY A CA 1
ATOM 693 C C . GLY A 1 88 ? 13.751 -17.941 -2.643 1.00 94.38 88 GLY A C 1
ATOM 694 O O . GLY A 1 88 ? 13.516 -18.450 -1.548 1.00 94.38 88 GLY A O 1
ATOM 695 N N . GLU A 1 89 ? 14.751 -17.079 -2.827 1.00 95.88 89 GLU A N 1
ATOM 696 C CA . GLU A 1 89 ? 15.659 -16.672 -1.755 1.00 95.88 89 GLU A CA 1
ATOM 697 C C . GLU A 1 89 ? 15.084 -15.485 -0.965 1.00 95.88 89 GLU A C 1
ATOM 699 O O . GLU A 1 89 ? 14.471 -14.595 -1.560 1.00 95.88 89 GLU A O 1
ATOM 704 N N . PRO A 1 90 ? 15.246 -15.423 0.370 1.00 93.62 90 PRO A N 1
ATOM 705 C CA . PRO A 1 90 ? 14.820 -14.266 1.157 1.00 93.62 90 PRO A CA 1
ATOM 706 C C . PRO A 1 90 ? 15.521 -12.982 0.687 1.00 93.62 90 PRO A C 1
ATOM 708 O O . PRO A 1 90 ? 16.746 -12.902 0.729 1.00 93.62 90 PRO A O 1
ATOM 711 N N . ALA A 1 91 ? 14.750 -11.972 0.279 1.00 92.50 91 ALA A N 1
ATOM 712 C CA . ALA A 1 91 ? 15.280 -10.713 -0.249 1.00 92.50 91 ALA A CA 1
ATOM 713 C C . ALA A 1 91 ? 15.091 -9.547 0.729 1.00 92.50 91 ALA A C 1
ATOM 715 O O . ALA A 1 91 ? 16.050 -8.888 1.115 1.00 92.50 91 ALA A O 1
ATOM 716 N N . ILE A 1 92 ? 13.849 -9.302 1.157 1.00 93.50 92 ILE A N 1
ATOM 717 C CA . ILE A 1 92 ? 13.471 -8.117 1.941 1.00 93.50 92 ILE A CA 1
ATOM 718 C C . ILE A 1 92 ? 12.694 -8.552 3.182 1.00 93.50 92 ILE A C 1
ATOM 720 O O . ILE A 1 92 ? 11.731 -9.307 3.074 1.00 93.50 92 ILE A O 1
ATOM 724 N N . VAL A 1 93 ? 13.065 -8.042 4.362 1.00 92.75 93 VAL A N 1
ATOM 725 C CA . VAL A 1 93 ? 12.367 -8.326 5.628 1.00 92.75 93 VAL A CA 1
ATOM 726 C C . VAL A 1 93 ? 11.681 -7.065 6.146 1.00 92.75 93 VAL A C 1
ATOM 728 O O . VAL A 1 93 ? 12.303 -6.191 6.753 1.00 92.75 93 VAL A O 1
ATOM 731 N N . LEU A 1 94 ? 10.363 -7.005 5.969 1.00 93.25 94 LEU A N 1
ATOM 732 C CA . LEU A 1 94 ? 9.505 -5.924 6.438 1.00 93.25 94 LEU A CA 1
ATOM 733 C C . LEU A 1 94 ? 9.111 -6.172 7.899 1.00 93.25 94 LEU A C 1
ATOM 735 O O . LEU A 1 94 ? 8.150 -6.885 8.174 1.00 93.25 94 LEU A O 1
ATOM 739 N N . ASN A 1 95 ? 9.858 -5.597 8.843 1.00 90.38 95 ASN A N 1
ATOM 740 C CA . ASN A 1 95 ? 9.602 -5.733 10.289 1.00 90.38 95 ASN A CA 1
ATOM 741 C C . ASN A 1 95 ? 9.626 -4.391 11.056 1.00 90.38 95 ASN A C 1
ATOM 743 O O . ASN A 1 95 ? 9.587 -4.377 12.284 1.00 90.38 95 ASN A O 1
ATOM 747 N N . GLY A 1 96 ? 9.757 -3.266 10.341 1.00 84.31 96 GLY A N 1
ATOM 748 C CA . GLY A 1 96 ? 9.843 -1.919 10.923 1.00 84.31 96 GLY A CA 1
ATOM 749 C C . GLY A 1 96 ? 11.188 -1.563 11.574 1.00 84.31 96 GLY A C 1
ATOM 750 O O . GLY A 1 96 ? 11.325 -0.476 12.126 1.00 84.31 96 GLY A O 1
ATOM 751 N N . THR A 1 97 ? 12.181 -2.453 11.514 1.00 82.12 97 THR A N 1
ATOM 752 C CA . THR A 1 97 ? 13.501 -2.287 12.148 1.00 82.12 97 THR A CA 1
ATOM 753 C C . THR A 1 97 ? 14.685 -2.531 11.208 1.00 82.12 97 THR A C 1
ATOM 755 O O . THR A 1 97 ? 15.751 -1.980 11.464 1.00 82.12 97 THR A O 1
ATOM 758 N N . THR A 1 98 ? 14.522 -3.282 10.109 1.00 76.81 98 THR A N 1
ATOM 759 C CA . THR A 1 98 ? 15.617 -3.654 9.182 1.00 76.81 98 THR A CA 1
ATOM 760 C C . THR A 1 98 ? 16.126 -2.517 8.281 1.00 76.81 98 THR A C 1
ATOM 762 O O . THR A 1 98 ? 16.899 -2.765 7.363 1.00 76.81 98 THR A O 1
ATOM 765 N N . GLY A 1 99 ? 15.741 -1.265 8.541 1.00 79.81 99 GLY A N 1
ATOM 766 C CA . GLY A 1 99 ? 16.126 -0.110 7.727 1.00 79.81 99 GLY A CA 1
ATOM 767 C C . GLY A 1 99 ? 15.139 0.195 6.598 1.00 79.81 99 GLY A C 1
ATOM 768 O O . GLY A 1 99 ? 13.964 -0.161 6.671 1.00 79.81 99 GLY A O 1
ATOM 769 N N . SER A 1 100 ? 15.602 0.944 5.595 1.00 86.94 100 SER A N 1
ATOM 770 C CA . SER A 1 100 ? 14.804 1.352 4.430 1.00 86.94 100 SER A CA 1
ATOM 771 C C . SER A 1 100 ? 15.139 0.475 3.233 1.00 86.94 100 SER A C 1
ATOM 773 O O . SER A 1 100 ? 16.321 0.281 2.965 1.00 86.94 100 SER A O 1
ATOM 775 N N . HIS A 1 101 ? 14.112 0.024 2.509 1.00 91.19 101 HIS A N 1
ATOM 776 C CA . HIS A 1 101 ? 14.283 -0.730 1.271 1.00 91.19 101 HIS A CA 1
ATOM 777 C C . HIS A 1 101 ? 14.012 0.147 0.056 1.00 91.19 101 HIS A C 1
ATOM 779 O O . HIS A 1 101 ? 12.900 0.662 -0.103 1.00 91.19 101 HIS A O 1
ATOM 785 N N . PHE A 1 102 ? 15.009 0.314 -0.806 1.00 93.50 102 PHE A N 1
ATOM 786 C CA . PHE A 1 102 ? 14.905 1.195 -1.968 1.00 93.50 102 PHE A CA 1
ATOM 787 C C . PHE A 1 102 ? 14.574 0.401 -3.225 1.00 93.50 102 PHE A C 1
ATOM 789 O O . PHE A 1 102 ? 15.080 -0.694 -3.442 1.00 93.50 102 PHE A O 1
ATOM 796 N N . GLY A 1 103 ? 13.727 0.971 -4.070 1.00 93.31 103 GLY A N 1
ATOM 797 C CA . GLY A 1 103 ? 13.368 0.379 -5.346 1.00 93.31 103 GLY A CA 1
ATOM 798 C C . GLY A 1 103 ? 12.716 1.397 -6.258 1.00 93.31 103 GLY A C 1
ATOM 799 O O . GLY A 1 103 ? 12.610 2.582 -5.920 1.00 93.31 103 GLY A O 1
ATOM 800 N N . ALA A 1 104 ? 12.324 0.946 -7.443 1.00 91.69 104 ALA A N 1
ATOM 801 C CA . ALA A 1 104 ? 11.901 1.843 -8.505 1.00 91.69 104 ALA A CA 1
ATOM 802 C C . ALA A 1 104 ? 10.824 1.249 -9.418 1.00 91.69 104 ALA A C 1
ATOM 804 O O . ALA A 1 104 ? 10.529 0.053 -9.414 1.00 91.69 104 ALA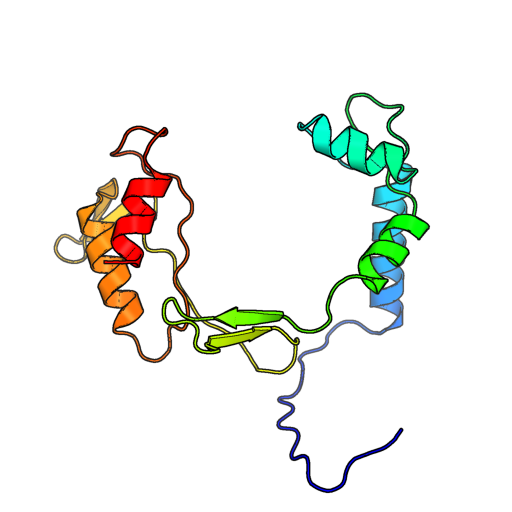 A O 1
ATOM 805 N N . PHE A 1 105 ? 10.242 2.144 -10.213 1.00 89.88 105 PHE A N 1
ATOM 806 C CA . PHE A 1 105 ? 9.147 1.876 -11.136 1.00 89.88 105 PHE A CA 1
ATOM 807 C C . PHE A 1 105 ? 9.662 2.024 -12.574 1.00 89.88 105 PHE A C 1
ATOM 809 O O . PHE A 1 105 ? 10.031 3.141 -12.963 1.00 89.88 105 PHE A O 1
ATOM 816 N N . PRO A 1 106 ? 9.718 0.946 -13.380 1.00 87.75 106 PRO A N 1
ATOM 817 C CA . PRO A 1 106 ? 10.238 1.023 -14.736 1.00 87.75 106 PRO A CA 1
ATOM 818 C C . PRO A 1 106 ? 9.217 1.559 -15.752 1.00 87.75 106 PRO A C 1
ATOM 820 O O . PRO A 1 106 ? 9.603 1.963 -16.845 1.00 87.75 106 PRO A O 1
ATOM 823 N N . ASP A 1 107 ? 7.928 1.607 -15.408 1.00 86.31 107 ASP A N 1
ATOM 824 C CA . ASP A 1 107 ? 6.804 1.756 -16.340 1.00 86.31 107 ASP A CA 1
ATOM 825 C C . ASP A 1 107 ? 6.047 3.085 -16.236 1.00 86.31 107 ASP A C 1
ATOM 827 O O . ASP A 1 107 ? 4.830 3.156 -16.378 1.00 86.31 107 ASP A O 1
ATOM 831 N N . ASN A 1 108 ? 6.785 4.174 -16.040 1.00 85.88 108 ASN A N 1
ATOM 832 C CA . ASN A 1 108 ? 6.223 5.526 -16.005 1.00 85.88 108 ASN A CA 1
ATOM 833 C C . ASN A 1 108 ? 5.435 5.854 -17.288 1.00 85.88 108 ASN A C 1
ATOM 835 O O . ASN A 1 108 ? 5.882 5.524 -18.379 1.00 85.88 108 ASN A O 1
ATOM 839 N N . ILE A 1 109 ? 4.314 6.582 -17.185 1.00 88.00 109 ILE A N 1
ATOM 840 C CA . ILE A 1 109 ? 3.477 6.967 -18.347 1.00 88.00 109 ILE A CA 1
ATOM 841 C C . ILE A 1 109 ? 4.271 7.811 -19.361 1.00 88.00 109 ILE A C 1
ATOM 843 O O . ILE A 1 109 ? 4.147 7.648 -20.576 1.00 88.00 109 ILE A O 1
ATOM 847 N N . THR A 1 110 ? 5.116 8.709 -18.854 1.00 90.25 110 THR A N 1
ATOM 848 C CA . THR A 1 110 ? 5.996 9.568 -19.654 1.00 90.25 110 THR A CA 1
ATOM 849 C C . THR A 1 110 ? 7.452 9.216 -19.400 1.00 90.25 110 THR A C 1
ATOM 851 O O . THR A 1 110 ? 7.855 9.069 -18.246 1.00 90.25 110 THR A O 1
ATOM 854 N N . HIS A 1 111 ? 8.248 9.164 -20.462 1.00 91.44 111 HIS A N 1
ATOM 855 C CA . HIS A 1 111 ? 9.672 8.870 -20.427 1.00 91.44 111 HIS A CA 1
ATOM 856 C C . HIS A 1 111 ? 10.487 10.107 -20.814 1.00 91.44 111 HIS A C 1
ATOM 858 O O . HIS A 1 111 ? 10.202 10.769 -21.816 1.00 91.44 111 HIS A O 1
ATOM 864 N N . LEU A 1 112 ? 11.501 10.426 -20.010 1.00 93.50 112 LEU A N 1
ATOM 865 C CA . LEU A 1 112 ? 12.516 11.412 -20.362 1.00 93.50 112 LEU A CA 1
ATOM 866 C C . LEU A 1 112 ? 13.650 10.681 -21.075 1.00 93.50 112 LEU A C 1
ATOM 868 O O . LEU A 1 112 ? 14.420 9.973 -20.434 1.00 93.50 112 LEU A O 1
ATOM 872 N N . ASP A 1 113 ? 13.737 10.861 -22.388 1.00 92.38 113 ASP A N 1
ATOM 873 C CA . ASP A 1 113 ? 14.788 10.251 -23.195 1.00 92.38 113 ASP A CA 1
ATOM 874 C C . ASP A 1 113 ? 16.162 10.814 -22.773 1.00 92.38 113 ASP A C 1
ATOM 876 O O . ASP A 1 113 ? 16.382 12.026 -22.899 1.00 92.38 113 ASP A O 1
ATOM 880 N N . PRO A 1 114 ? 17.091 9.976 -22.278 1.00 91.94 114 PRO A N 1
ATOM 881 C CA . PRO A 1 114 ? 18.368 10.442 -21.745 1.00 91.94 114 PRO A CA 1
ATOM 882 C C . PRO A 1 114 ? 19.326 10.959 -22.827 1.00 91.94 114 PRO A C 1
ATOM 884 O O . PRO A 1 114 ? 20.265 11.683 -22.506 1.00 91.94 114 PRO A O 1
ATOM 887 N N . TYR A 1 115 ? 19.104 10.618 -24.099 1.00 94.38 115 TYR A N 1
ATOM 888 C CA . TYR A 1 115 ? 19.954 11.038 -25.213 1.00 94.38 115 TYR A CA 1
ATOM 889 C C . TYR A 1 115 ? 19.481 12.353 -25.827 1.00 94.38 115 TYR A C 1
ATOM 891 O O . TYR A 1 115 ? 20.295 13.175 -26.243 1.00 94.38 115 TYR A O 1
ATOM 899 N N . THR A 1 116 ? 18.164 12.562 -25.894 1.00 96.19 116 THR A N 1
ATOM 900 C CA . THR A 1 116 ? 17.584 13.765 -26.514 1.00 96.19 116 THR A CA 1
ATOM 901 C C . THR A 1 116 ? 17.125 14.817 -25.507 1.00 96.19 116 THR A C 1
ATOM 903 O O . THR A 1 116 ? 16.890 15.964 -25.891 1.00 96.19 116 THR A O 1
ATOM 906 N N . GLY A 1 117 ? 16.960 14.448 -24.233 1.00 95.62 117 GLY A N 1
ATOM 907 C CA . GLY A 1 117 ? 16.429 15.312 -23.176 1.00 95.62 117 GLY A CA 1
ATOM 908 C C . GLY A 1 117 ? 14.943 15.652 -23.335 1.00 95.62 117 GLY A C 1
ATOM 909 O O . GLY A 1 117 ? 14.429 16.525 -22.634 1.00 95.62 117 GLY A O 1
ATOM 910 N N . LYS A 1 118 ? 14.235 15.001 -24.265 1.00 96.50 118 LYS A N 1
ATOM 911 C CA . LYS A 1 118 ? 12.820 15.266 -24.540 1.00 96.50 118 LYS A CA 1
ATOM 912 C C . LYS A 1 118 ? 11.928 14.294 -23.781 1.00 96.50 118 LYS A C 1
ATOM 914 O O . LYS A 1 118 ? 12.208 13.100 -23.694 1.00 96.50 118 LYS A O 1
ATOM 919 N N . ARG A 1 119 ? 10.812 14.813 -23.267 1.00 95.25 119 ARG A N 1
ATOM 920 C CA . ARG A 1 119 ? 9.734 13.982 -22.726 1.00 95.25 119 ARG A CA 1
ATOM 921 C C . ARG A 1 119 ? 8.894 13.436 -23.872 1.00 95.25 119 ARG A C 1
ATOM 923 O O . ARG A 1 119 ? 8.497 14.192 -24.757 1.00 95.25 119 ARG A O 1
ATOM 930 N N . ARG A 1 120 ? 8.612 12.142 -23.827 1.00 93.69 120 ARG A N 1
ATOM 931 C CA . ARG A 1 120 ? 7.734 11.435 -24.763 1.00 93.69 120 ARG A CA 1
ATOM 932 C C . ARG A 1 120 ? 6.944 10.360 -24.026 1.00 93.69 120 ARG A C 1
ATOM 934 O O . ARG A 1 120 ? 7.150 10.142 -22.834 1.00 93.69 120 ARG A O 1
ATOM 941 N N . GLU A 1 121 ? 6.041 9.692 -24.728 1.00 92.75 121 GLU A N 1
ATOM 942 C CA . GLU A 1 121 ? 5.404 8.482 -24.210 1.00 92.75 121 GLU A CA 1
ATOM 943 C C . GLU A 1 121 ? 6.449 7.401 -23.925 1.00 92.75 121 GLU A C 1
ATOM 945 O O . GLU A 1 121 ? 7.481 7.308 -24.604 1.00 92.75 121 GLU A O 1
ATOM 950 N N . CYS A 1 122 ? 6.177 6.612 -22.891 1.00 90.62 122 CYS A N 1
ATOM 951 C CA . CYS A 1 122 ? 6.967 5.444 -22.547 1.00 90.62 122 CYS A CA 1
ATOM 952 C C . CYS A 1 122 ? 6.553 4.256 -23.417 1.00 90.62 122 CYS A C 1
ATOM 954 O O . CYS A 1 122 ? 5.365 3.959 -23.561 1.00 90.62 122 CYS A O 1
ATOM 956 N N . TYR A 1 123 ? 7.544 3.581 -23.984 1.00 91.81 123 TYR A N 1
ATOM 957 C CA . TYR A 1 123 ? 7.388 2.369 -24.773 1.00 91.81 123 TYR A CA 1
ATOM 958 C C . TYR A 1 123 ? 7.952 1.173 -24.006 1.00 91.81 123 TYR A C 1
ATOM 960 O O . TYR A 1 123 ? 8.804 1.316 -23.131 1.00 91.81 123 TYR A O 1
ATOM 968 N N . VAL A 1 124 ? 7.546 -0.033 -24.401 1.00 91.56 124 VAL A N 1
ATOM 969 C CA . VAL A 1 124 ? 8.007 -1.295 -23.791 1.00 91.56 124 VAL A CA 1
ATOM 970 C C . VAL A 1 124 ? 9.540 -1.398 -23.737 1.00 91.56 124 VAL A C 1
ATOM 972 O O . VAL A 1 124 ? 10.096 -1.896 -22.762 1.00 91.56 124 VAL A O 1
ATOM 975 N N . GLY A 1 125 ? 10.243 -0.879 -24.749 1.00 91.75 125 GLY A N 1
ATOM 976 C CA . GLY A 1 125 ? 11.709 -0.844 -24.755 1.00 91.75 125 GLY A CA 1
ATOM 977 C C . GLY A 1 125 ? 12.310 0.022 -23.642 1.00 91.75 125 GLY A C 1
ATOM 978 O O . GLY A 1 125 ? 13.352 -0.331 -23.094 1.00 91.75 125 GLY A O 1
ATOM 979 N N . ASP A 1 126 ? 11.646 1.115 -23.259 1.00 91.75 126 ASP A N 1
ATOM 980 C CA . ASP A 1 126 ? 12.091 1.970 -22.155 1.00 91.75 126 ASP A CA 1
ATOM 981 C C . ASP A 1 126 ? 11.937 1.260 -20.814 1.00 91.75 126 ASP A C 1
ATOM 983 O O . ASP A 1 126 ? 12.828 1.347 -19.973 1.00 91.75 126 ASP A O 1
ATOM 987 N N . ILE A 1 127 ? 10.843 0.511 -20.647 1.00 91.44 127 ILE A N 1
ATOM 988 C CA . ILE A 1 127 ? 10.608 -0.331 -19.471 1.00 91.44 127 ILE A CA 1
ATOM 989 C C . ILE A 1 127 ? 11.722 -1.363 -19.348 1.00 91.44 127 ILE A C 1
ATOM 991 O O . ILE A 1 127 ? 12.323 -1.480 -18.287 1.00 91.44 127 ILE A O 1
ATOM 995 N N . ALA A 1 128 ? 12.033 -2.077 -20.432 1.00 92.31 128 ALA A N 1
ATOM 996 C CA . ALA A 1 128 ? 13.098 -3.075 -20.433 1.00 92.31 128 ALA A CA 1
ATOM 997 C C . ALA A 1 128 ? 14.460 -2.456 -20.081 1.00 92.31 128 ALA A C 1
ATOM 999 O O . ALA A 1 128 ? 15.233 -3.023 -19.312 1.00 92.31 128 ALA A O 1
ATOM 1000 N N . ASN A 1 129 ? 14.759 -1.270 -20.615 1.00 93.25 129 ASN A N 1
ATOM 1001 C CA . ASN A 1 129 ? 15.992 -0.555 -20.294 1.00 93.25 129 ASN A CA 1
ATOM 1002 C C . ASN A 1 129 ? 16.029 -0.102 -18.830 1.00 93.25 129 ASN A C 1
ATOM 1004 O O . ASN A 1 129 ? 17.063 -0.232 -18.180 1.00 93.25 129 ASN A O 1
ATOM 1008 N N . MET A 1 130 ? 14.910 0.395 -18.303 1.00 92.38 130 MET A N 1
ATOM 1009 C CA . MET A 1 130 ? 14.811 0.827 -16.913 1.00 92.38 130 MET A CA 1
ATOM 1010 C C . MET A 1 130 ? 14.878 -0.358 -15.947 1.00 92.38 130 MET A C 1
ATOM 1012 O O . MET A 1 130 ? 15.566 -0.266 -14.942 1.00 92.38 130 MET A O 1
ATOM 1016 N N . ALA A 1 131 ? 14.239 -1.484 -16.266 1.00 92.88 131 ALA A N 1
ATOM 1017 C CA . ALA A 1 131 ? 14.322 -2.711 -15.478 1.00 92.88 131 ALA A CA 1
ATOM 1018 C C . ALA A 1 131 ? 15.776 -3.198 -15.366 1.00 92.88 131 ALA A C 1
ATOM 1020 O O . ALA A 1 131 ? 16.256 -3.416 -14.258 1.00 92.88 131 ALA A O 1
ATOM 1021 N N . ARG A 1 132 ? 16.515 -3.244 -16.486 1.00 94.12 132 ARG A N 1
ATOM 1022 C CA . ARG A 1 132 ? 17.956 -3.568 -16.483 1.00 94.12 132 ARG A CA 1
ATOM 1023 C C . ARG A 1 132 ? 18.789 -2.567 -15.689 1.00 94.12 132 ARG A C 1
ATOM 1025 O O . ARG A 1 132 ? 19.748 -2.956 -15.034 1.00 94.12 132 ARG A O 1
ATOM 1032 N N . LEU A 1 133 ? 18.454 -1.278 -15.762 1.00 93.81 133 LEU A N 1
ATOM 1033 C CA . LEU A 1 133 ? 19.141 -0.257 -14.973 1.00 93.81 133 LEU A CA 1
ATOM 1034 C C . LEU A 1 133 ? 18.907 -0.471 -13.474 1.00 93.81 133 LEU A C 1
ATOM 1036 O O . LEU A 1 133 ? 19.862 -0.407 -12.712 1.00 93.81 133 LEU A O 1
ATOM 1040 N N . ILE A 1 134 ? 17.663 -0.727 -13.062 1.00 94.19 134 ILE A N 1
ATOM 1041 C CA . ILE A 1 134 ? 17.310 -0.994 -11.662 1.00 94.19 134 ILE A CA 1
ATOM 1042 C C . ILE A 1 134 ? 18.066 -2.227 -11.157 1.00 94.19 134 ILE A C 1
ATOM 1044 O O . ILE A 1 134 ? 18.702 -2.139 -10.114 1.00 94.19 134 ILE A O 1
ATOM 1048 N N . ASP A 1 135 ? 18.065 -3.318 -11.924 1.00 93.00 135 ASP A N 1
ATOM 1049 C CA . ASP A 1 135 ? 18.769 -4.566 -11.590 1.00 93.00 135 ASP A CA 1
ATOM 1050 C C . ASP A 1 135 ? 20.292 -4.377 -11.449 1.00 93.00 135 ASP A C 1
ATOM 1052 O O . ASP A 1 135 ? 20.932 -4.955 -10.575 1.00 93.00 135 ASP A O 1
ATOM 1056 N N . ALA A 1 136 ? 20.886 -3.497 -12.261 1.00 95.44 136 ALA A N 1
ATOM 1057 C CA . ALA A 1 136 ? 22.317 -3.203 -12.203 1.00 95.44 136 ALA A CA 1
ATOM 1058 C C . ALA A 1 136 ? 22.730 -2.282 -11.035 1.00 95.44 136 ALA A C 1
ATOM 1060 O O . ALA A 1 136 ? 23.929 -2.129 -10.774 1.00 95.44 136 ALA A O 1
ATOM 1061 N N . LEU A 1 137 ? 21.787 -1.618 -10.354 1.00 96.38 137 LEU A N 1
ATOM 1062 C CA . LEU A 1 137 ? 22.093 -0.662 -9.288 1.00 96.38 137 LEU A CA 1
ATOM 1063 C C . LEU A 1 137 ? 22.210 -1.371 -7.926 1.00 96.38 137 LEU A C 1
ATOM 1065 O O . LEU A 1 137 ? 21.219 -1.883 -7.417 1.00 96.38 137 LEU A O 1
ATOM 1069 N N . PRO A 1 138 ? 23.369 -1.302 -7.238 1.00 94.19 138 PRO A N 1
ATOM 1070 C CA . PRO A 1 138 ? 23.636 -2.106 -6.037 1.00 94.19 138 PRO A CA 1
ATOM 1071 C C . PRO A 1 138 ? 22.801 -1.724 -4.805 1.00 94.19 138 PRO A C 1
ATOM 1073 O O . PRO A 1 138 ? 22.827 -2.436 -3.808 1.00 94.19 138 PRO A O 1
ATOM 1076 N N . ASN A 1 139 ? 22.099 -0.589 -4.855 1.00 93.19 139 ASN A N 1
ATOM 1077 C CA . ASN A 1 139 ? 21.262 -0.081 -3.767 1.00 93.19 139 ASN A CA 1
ATOM 1078 C C . ASN A 1 139 ? 19.768 -0.081 -4.136 1.00 93.19 139 ASN A C 1
ATOM 1080 O O . ASN A 1 139 ? 18.994 0.631 -3.502 1.00 93.19 139 ASN A O 1
ATOM 1084 N N . MET A 1 140 ? 19.374 -0.797 -5.192 1.00 94.62 140 MET A N 1
ATOM 1085 C CA . MET A 1 140 ? 17.974 -1.014 -5.555 1.00 94.62 140 MET A CA 1
ATOM 1086 C C . MET A 1 140 ? 17.636 -2.481 -5.296 1.00 94.62 140 MET A C 1
ATOM 1088 O O . MET A 1 140 ? 18.199 -3.373 -5.915 1.00 94.62 140 MET A O 1
ATOM 1092 N N . GLU A 1 141 ? 16.734 -2.731 -4.355 1.00 93.19 141 GLU A N 1
ATOM 1093 C CA . GLU A 1 141 ? 16.403 -4.075 -3.867 1.00 93.19 141 GLU A CA 1
ATOM 1094 C C . GLU A 1 141 ? 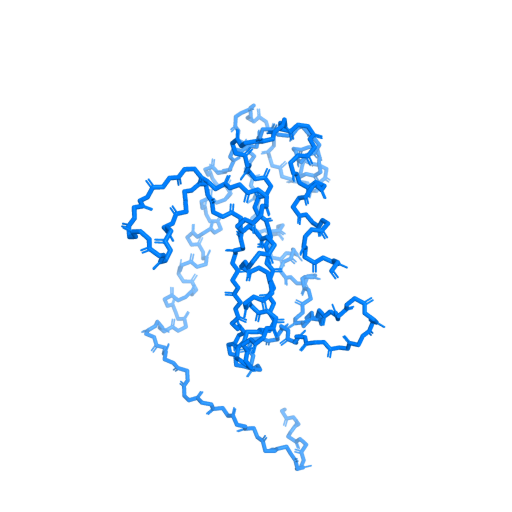15.130 -4.642 -4.503 1.00 93.19 141 GLU A C 1
ATOM 1096 O O . GLU A 1 141 ? 14.883 -5.844 -4.437 1.00 93.19 141 GLU A O 1
ATOM 1101 N N . TRP A 1 142 ? 14.291 -3.788 -5.092 1.00 92.62 142 TRP A N 1
ATOM 1102 C CA . TRP A 1 142 ? 13.041 -4.207 -5.716 1.00 92.62 142 TRP A CA 1
ATOM 1103 C C . TRP A 1 142 ? 12.662 -3.332 -6.914 1.00 92.62 142 TRP A C 1
ATOM 1105 O O . TRP A 1 142 ? 13.014 -2.154 -7.010 1.00 92.62 142 TRP A O 1
ATOM 1115 N N . ALA A 1 143 ? 11.875 -3.917 -7.814 1.00 91.69 143 ALA A N 1
ATOM 1116 C CA . ALA A 1 143 ? 11.193 -3.223 -8.898 1.00 91.69 143 ALA A CA 1
ATOM 1117 C C . ALA A 1 143 ? 9.688 -3.514 -8.825 1.00 91.69 143 ALA A C 1
ATOM 1119 O O . ALA A 1 143 ? 9.282 -4.629 -8.500 1.00 91.69 143 ALA A O 1
ATOM 1120 N N . PHE A 1 144 ? 8.856 -2.517 -9.122 1.00 89.38 144 PHE A N 1
ATOM 1121 C CA . PHE A 1 144 ? 7.396 -2.650 -9.137 1.00 89.38 144 PHE A CA 1
ATOM 1122 C C . PHE A 1 144 ? 6.815 -2.054 -10.417 1.00 89.38 144 PHE A C 1
ATOM 1124 O O . PHE A 1 144 ? 7.311 -1.043 -10.898 1.00 89.38 144 PHE A O 1
ATOM 1131 N N . THR A 1 145 ? 5.726 -2.632 -10.928 1.00 85.00 145 THR A N 1
ATOM 1132 C CA . THR A 1 145 ? 4.986 -2.129 -12.096 1.00 85.00 145 THR A CA 1
ATOM 1133 C C . THR A 1 145 ? 3.568 -1.690 -11.733 1.00 85.00 145 THR A C 1
ATOM 1135 O O . THR A 1 145 ? 2.841 -2.396 -11.038 1.00 85.00 145 THR A O 1
ATOM 1138 N N . GLY A 1 146 ? 3.160 -0.524 -12.239 1.00 72.44 146 GLY A N 1
ATOM 1139 C CA . GLY A 1 146 ? 1.851 0.094 -12.019 1.00 72.44 146 GLY A CA 1
ATOM 1140 C C . GLY A 1 146 ? 0.759 -0.277 -13.029 1.00 72.44 146 GLY A C 1
ATOM 1141 O O . GLY A 1 146 ? -0.310 0.326 -12.987 1.00 72.44 146 GLY A O 1
ATOM 1142 N N . SER A 1 147 ? 0.988 -1.236 -13.935 1.00 65.25 147 SER A N 1
ATOM 1143 C CA . SER A 1 147 ? -0.016 -1.768 -14.889 1.00 65.25 147 SER A CA 1
ATOM 1144 C C . SER A 1 147 ? -0.622 -0.759 -15.887 1.00 65.25 147 SER A C 1
ATOM 1146 O O . SER A 1 147 ? -1.532 -1.103 -16.636 1.00 65.25 147 SER A O 1
ATOM 1148 N N . SER A 1 148 ? -0.140 0.487 -15.948 1.00 65.12 148 SER A N 1
ATOM 1149 C CA . SER A 1 148 ? -0.674 1.512 -16.856 1.00 65.12 148 SER A CA 1
ATOM 1150 C C . SER A 1 148 ? 0.349 1.861 -17.929 1.00 65.12 148 SER A C 1
ATOM 1152 O O . SER A 1 148 ? 1.407 2.416 -17.644 1.00 65.12 148 SER A O 1
ATOM 1154 N N . HIS A 1 149 ? 0.048 1.512 -19.181 1.00 75.75 149 HIS A N 1
ATOM 1155 C CA . HIS A 1 149 ? 0.964 1.761 -20.287 1.00 75.75 149 HIS A CA 1
ATOM 1156 C C . HIS A 1 149 ? 0.207 2.253 -21.528 1.00 75.75 149 HIS A C 1
ATOM 1158 O O . HIS A 1 149 ? -0.617 1.514 -22.066 1.00 75.75 149 HIS A O 1
ATOM 1164 N N . PRO A 1 150 ? 0.451 3.495 -21.992 1.00 77.44 150 PRO A N 1
ATOM 1165 C CA . PRO A 1 150 ? -0.349 4.099 -23.058 1.00 77.44 150 PRO A CA 1
ATOM 1166 C C . PRO A 1 150 ? -0.085 3.483 -24.439 1.00 77.44 150 PRO A C 1
ATOM 1168 O O . PRO A 1 150 ? -0.925 3.594 -25.327 1.00 77.44 150 PRO A O 1
ATOM 1171 N N . THR A 1 151 ? 1.062 2.825 -24.632 1.00 86.44 151 THR A N 1
ATOM 1172 C CA . THR A 1 151 ? 1.509 2.335 -25.947 1.00 86.44 151 THR A CA 1
ATOM 1173 C C . THR A 1 151 ? 1.162 0.865 -26.215 1.00 86.44 151 THR A C 1
ATOM 1175 O O . THR A 1 151 ? 1.525 0.325 -27.260 1.00 86.44 151 THR A O 1
ATOM 1178 N N . VAL A 1 152 ? 0.427 0.208 -25.309 1.00 88.06 152 VAL A N 1
ATOM 1179 C CA . VAL A 1 152 ? -0.089 -1.163 -25.479 1.00 88.06 152 VAL A CA 1
ATOM 1180 C C . VAL A 1 152 ? -1.565 -1.239 -25.070 1.00 88.06 152 VAL A C 1
ATOM 1182 O O . VAL A 1 152 ? -2.018 -0.434 -24.257 1.00 88.06 152 VAL A O 1
ATOM 1185 N N . PRO A 1 153 ? -2.343 -2.203 -25.598 1.00 90.62 153 PRO A N 1
ATOM 1186 C CA . PRO A 1 153 ? -3.732 -2.377 -25.191 1.00 90.62 153 PRO A CA 1
ATOM 1187 C C . PRO A 1 153 ? -3.862 -2.602 -23.672 1.00 90.62 153 PRO A C 1
ATOM 1189 O O . PRO A 1 153 ? -3.161 -3.469 -23.137 1.00 90.62 153 PRO A O 1
ATOM 1192 N N . PRO A 1 154 ? -4.793 -1.913 -22.978 1.00 88.31 154 PRO A N 1
ATOM 1193 C CA . PRO A 1 154 ? -4.943 -2.021 -21.524 1.00 88.31 154 PRO A CA 1
ATOM 1194 C C . PRO A 1 154 ? -5.143 -3.453 -21.018 1.00 88.31 154 PRO A C 1
ATOM 1196 O O . PRO A 1 154 ? -4.672 -3.800 -19.949 1.00 88.31 154 PRO A O 1
ATOM 1199 N N . SER A 1 155 ? -5.781 -4.320 -21.808 1.00 90.94 155 SER A N 1
ATOM 1200 C CA . SER A 1 155 ? -6.046 -5.716 -21.438 1.00 90.94 155 SER A CA 1
ATOM 1201 C C . SER A 1 155 ? -4.800 -6.606 -21.332 1.00 90.94 155 SER A C 1
ATOM 1203 O O . SER A 1 155 ? -4.910 -7.754 -20.899 1.00 90.94 155 SER A O 1
ATOM 1205 N N . ILE A 1 156 ? -3.639 -6.141 -21.806 1.00 90.62 156 ILE A N 1
ATOM 1206 C CA . ILE A 1 156 ? -2.376 -6.895 -21.766 1.00 90.62 156 ILE A CA 1
ATOM 1207 C C . ILE A 1 156 ? -1.216 -6.106 -21.154 1.00 90.62 156 ILE A C 1
ATOM 1209 O O . ILE A 1 156 ? -0.121 -6.661 -21.055 1.00 90.62 156 ILE A O 1
ATOM 1213 N N . ALA A 1 157 ? -1.428 -4.842 -20.778 1.00 88.38 157 ALA A N 1
ATOM 1214 C CA . ALA A 1 157 ? -0.364 -3.933 -20.360 1.00 88.38 157 ALA A CA 1
ATOM 1215 C C . ALA A 1 157 ? 0.450 -4.512 -19.197 1.00 88.38 157 ALA A C 1
ATOM 1217 O O . ALA A 1 157 ? 1.668 -4.638 -19.287 1.00 88.38 157 ALA A O 1
ATOM 1218 N N . ASP A 1 158 ? -0.241 -4.979 -18.166 1.00 87.88 158 ASP A N 1
ATOM 1219 C CA . ASP A 1 158 ? 0.321 -5.580 -16.962 1.00 87.88 158 ASP A CA 1
ATOM 1220 C C . ASP A 1 158 ? 1.184 -6.804 -17.301 1.00 87.88 158 ASP A C 1
ATOM 1222 O O . ASP A 1 158 ? 2.311 -6.927 -16.826 1.00 87.88 158 ASP A O 1
ATOM 1226 N N . LYS A 1 159 ? 0.712 -7.680 -18.198 1.00 89.38 159 LYS A N 1
ATOM 1227 C CA . LYS A 1 159 ? 1.468 -8.872 -18.622 1.00 89.38 159 LYS A CA 1
ATOM 1228 C C . LYS A 1 159 ? 2.737 -8.499 -19.380 1.00 89.38 159 LYS A C 1
ATOM 1230 O O . LYS A 1 159 ? 3.791 -9.073 -19.125 1.00 89.38 159 LYS A O 1
ATOM 1235 N N . VAL A 1 160 ? 2.634 -7.555 -20.316 1.00 89.69 160 VAL A N 1
ATOM 1236 C CA . VAL A 1 160 ? 3.775 -7.099 -21.122 1.00 89.69 160 VAL A CA 1
ATOM 1237 C C . VAL A 1 160 ? 4.835 -6.460 -20.234 1.00 89.69 160 VAL A C 1
ATOM 1239 O O . VAL A 1 160 ? 6.019 -6.749 -20.409 1.00 89.69 160 VAL A O 1
ATOM 1242 N N . THR A 1 161 ? 4.419 -5.643 -19.266 1.00 88.06 161 THR A N 1
ATOM 1243 C CA . THR A 1 161 ? 5.341 -5.000 -18.335 1.00 88.06 161 THR A CA 1
ATOM 1244 C C . THR A 1 161 ? 5.996 -6.014 -17.414 1.00 88.06 161 THR A C 1
ATOM 1246 O O . THR A 1 161 ? 7.220 -6.044 -17.360 1.00 88.06 161 THR A O 1
ATOM 1249 N N . VAL A 1 162 ? 5.225 -6.891 -16.757 1.00 89.81 162 VAL A N 1
ATOM 1250 C CA . VAL A 1 162 ? 5.783 -7.938 -15.882 1.00 89.81 162 VAL A CA 1
ATOM 1251 C C . VAL A 1 162 ? 6.819 -8.778 -16.628 1.00 89.81 162 VAL A C 1
ATOM 1253 O O . VAL A 1 162 ? 7.878 -9.048 -16.070 1.00 89.81 162 VAL A O 1
ATOM 1256 N N . LEU A 1 163 ? 6.577 -9.113 -17.902 1.00 90.00 163 LEU A N 1
ATOM 1257 C CA . LEU A 1 163 ? 7.556 -9.821 -18.731 1.00 90.00 163 LEU A CA 1
ATOM 1258 C C . LEU A 1 163 ? 8.900 -9.086 -18.836 1.00 90.00 163 LEU A C 1
ATOM 1260 O O . LEU A 1 163 ? 9.927 -9.745 -18.832 1.00 90.00 163 LEU A O 1
ATOM 1264 N N . GLN A 1 164 ? 8.930 -7.751 -18.880 1.00 89.50 164 GLN A N 1
ATOM 1265 C CA . GLN A 1 164 ? 10.196 -7.004 -18.931 1.00 89.50 164 GLN A CA 1
ATOM 1266 C C . GLN A 1 164 ? 10.961 -6.995 -17.600 1.00 89.50 164 GLN A C 1
ATOM 1268 O O . GLN A 1 164 ? 12.144 -6.677 -17.599 1.00 89.50 164 GLN A O 1
ATOM 1273 N N . LEU A 1 165 ? 10.301 -7.298 -16.476 1.00 87.56 165 LEU A N 1
ATOM 1274 C CA . LEU A 1 165 ? 10.938 -7.369 -15.155 1.00 87.56 165 LEU A CA 1
ATOM 1275 C C . LEU A 1 165 ? 11.463 -8.777 -14.848 1.00 87.56 165 LEU A C 1
ATOM 1277 O O . LEU A 1 165 ? 12.330 -8.934 -13.995 1.00 87.56 165 LEU A O 1
ATOM 1281 N N . VAL A 1 166 ? 10.912 -9.804 -15.500 1.00 84.44 166 VAL A N 1
ATOM 1282 C CA . VAL A 1 166 ? 11.259 -11.212 -15.247 1.00 84.44 166 VAL A CA 1
ATOM 1283 C C . VAL A 1 166 ? 12.103 -11.848 -16.353 1.00 84.44 166 VAL A C 1
ATOM 1285 O O . VAL A 1 166 ? 12.437 -13.024 -16.219 1.00 84.44 166 VAL A O 1
ATOM 1288 N N . LEU A 1 167 ? 12.416 -11.129 -17.433 1.00 73.62 167 LEU A N 1
ATOM 1289 C CA . LEU A 1 167 ? 13.297 -11.577 -18.519 1.00 73.62 167 LEU A CA 1
ATOM 1290 C C . LEU A 1 167 ? 14.658 -10.891 -18.420 1.00 73.62 167 LEU A C 1
ATOM 1292 O O . LEU A 1 167 ? 15.665 -11.627 -18.491 1.00 73.62 167 LEU A O 1
#

pLDDT: mean 89.03, std 13.5, range [35.0, 98.56]

Organism: NCBI:txid412755

Radius of gyration: 22.1 Å; chains: 1; bounding box: 51×34×56 Å

InterPro domains:
  IPR010426 Trimethylamine methyltransferase [PF06253] (6-141)
  IPR038601 MttB-like superfamily [G3DSA:3.20.20.480] (2-167)

Sequence (167 aa):
MFMNANSIQYSSPQFRILSDKQMEELHFATLQILERTGVAFQCQEAIDILGNAGADVSNPNRVKIPSYLVEQALRTAPKMITLYTREGEPAIVLNGTTGSHFGAFPDNITHLDPYTGKRRECYVGDIANMARLIDALPNMEWAFTGSSHPTVPPSIADKVTVLQLVL